Protein AF-A0A920VB47-F1 (afdb_monomer_lite)

Sequence (65 aa):
MNLKELESTIRSRVGAIFDELPRGETFNWVDKVSIELTTQMLATLFDFPFEERRRLTRWVGCRDR

Radius of gyration: 16.34 Å; chains: 1; bounding box: 33×43×32 Å

Structure (mmCIF, N/CA/C/O backbone):
data_AF-A0A920VB47-F1
#
_entry.id   AF-A0A920VB47-F1
#
loop_
_atom_site.group_PDB
_atom_site.id
_atom_site.type_symbol
_atom_site.label_atom_id
_atom_site.label_alt_id
_atom_site.label_comp_id
_atom_site.label_asym_id
_atom_site.label_entity_id
_atom_site.label_seq_id
_atom_site.pdbx_PDB_ins_code
_atom_site.Cartn_x
_atom_site.Cartn_y
_atom_site.Cartn_z
_atom_site.occupancy
_atom_site.B_iso_or_equiv
_atom_site.auth_seq_id
_atom_site.auth_comp_id
_atom_site.auth_asym_id
_atom_site.auth_atom_id
_atom_site.pdbx_PDB_model_num
ATOM 1 N N . MET A 1 1 ? 20.887 2.578 -12.024 1.00 48.38 1 MET A N 1
ATOM 2 C CA . MET A 1 1 ? 19.715 2.515 -11.127 1.00 48.38 1 MET A CA 1
ATOM 3 C C . MET A 1 1 ? 19.965 3.483 -9.975 1.00 48.38 1 MET A C 1
ATOM 5 O O . MET A 1 1 ? 20.853 3.221 -9.173 1.00 48.38 1 MET A O 1
ATOM 9 N N . ASN A 1 2 ? 19.297 4.640 -9.931 1.00 51.16 2 ASN A N 1
ATOM 10 C CA . ASN A 1 2 ? 19.462 5.578 -8.814 1.00 51.16 2 ASN A CA 1
ATOM 11 C C . ASN A 1 2 ? 18.568 5.125 -7.657 1.00 51.16 2 ASN A C 1
ATOM 13 O O . ASN A 1 2 ? 17.348 5.158 -7.777 1.00 51.16 2 ASN A O 1
ATOM 17 N N . LEU A 1 3 ? 19.168 4.742 -6.528 1.00 58.41 3 LEU A N 1
ATOM 18 C CA . LEU A 1 3 ? 18.456 4.319 -5.313 1.00 58.41 3 LEU A CA 1
ATOM 19 C C . LEU A 1 3 ? 17.397 5.347 -4.854 1.00 58.41 3 LEU A C 1
ATOM 21 O O . LEU A 1 3 ? 16.346 4.966 -4.350 1.00 58.41 3 LEU A O 1
ATOM 25 N N . LYS A 1 4 ? 17.632 6.640 -5.123 1.00 60.69 4 LYS A N 1
ATOM 26 C CA . LYS A 1 4 ? 16.692 7.742 -4.853 1.00 60.69 4 LYS A CA 1
ATOM 27 C C . LYS A 1 4 ? 15.380 7.666 -5.640 1.00 60.69 4 LYS A C 1
ATOM 29 O O . LYS A 1 4 ? 14.340 8.029 -5.101 1.00 60.69 4 LYS A O 1
ATOM 34 N N . GL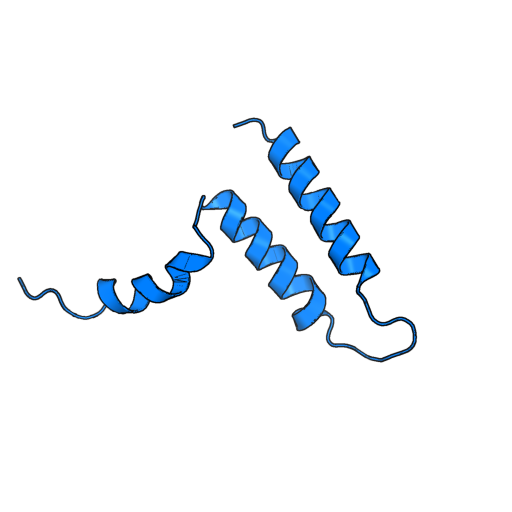U A 1 5 ? 15.410 7.190 -6.882 1.00 65.81 5 GLU A N 1
ATOM 35 C CA . GLU A 1 5 ? 14.200 7.071 -7.712 1.00 65.81 5 GLU A CA 1
ATOM 36 C C . GLU A 1 5 ? 13.295 5.943 -7.194 1.00 65.81 5 GLU A C 1
ATOM 38 O O . GLU A 1 5 ? 12.071 6.085 -7.118 1.00 65.81 5 GLU A O 1
ATOM 43 N N . LEU A 1 6 ? 13.913 4.843 -6.746 1.00 68.94 6 LEU A N 1
ATOM 44 C CA . LEU A 1 6 ? 13.208 3.725 -6.119 1.00 68.94 6 LEU A CA 1
ATOM 45 C C . LEU A 1 6 ? 12.627 4.134 -4.761 1.00 68.94 6 LEU A C 1
ATOM 47 O O . LEU A 1 6 ? 11.465 3.852 -4.485 1.00 68.94 6 LEU A O 1
ATOM 51 N N . GLU A 1 7 ? 13.393 4.860 -3.942 1.00 74.06 7 GLU A N 1
ATOM 52 C CA . GLU A 1 7 ? 12.918 5.366 -2.650 1.00 74.06 7 GLU A CA 1
ATOM 53 C C . GLU A 1 7 ? 11.732 6.328 -2.810 1.00 74.06 7 GLU A C 1
ATOM 55 O O . GLU A 1 7 ? 10.740 6.207 -2.091 1.00 74.06 7 GLU A O 1
ATOM 60 N N . SER A 1 8 ? 11.801 7.252 -3.774 1.00 79.00 8 SER A N 1
ATOM 61 C CA . SER A 1 8 ? 10.712 8.191 -4.073 1.00 79.00 8 SER A CA 1
ATOM 62 C C . SER A 1 8 ? 9.426 7.455 -4.463 1.00 79.00 8 SER A C 1
ATOM 64 O O . SER A 1 8 ? 8.348 7.726 -3.927 1.00 79.00 8 SER A O 1
ATOM 66 N N . THR A 1 9 ? 9.554 6.442 -5.325 1.00 78.69 9 THR A N 1
ATOM 67 C CA . THR A 1 9 ? 8.432 5.603 -5.766 1.00 78.69 9 THR A CA 1
ATOM 68 C C . THR A 1 9 ? 7.824 4.816 -4.603 1.00 78.69 9 THR A C 1
ATOM 70 O O . THR A 1 9 ? 6.603 4.793 -4.447 1.00 78.69 9 THR A O 1
ATOM 73 N N . ILE A 1 10 ? 8.655 4.209 -3.750 1.00 78.69 10 ILE A N 1
ATOM 74 C CA . ILE A 1 10 ? 8.195 3.478 -2.561 1.00 78.69 10 ILE A CA 1
ATOM 75 C C . ILE A 1 10 ? 7.464 4.430 -1.609 1.00 78.69 10 ILE A C 1
ATOM 77 O O . ILE A 1 10 ? 6.363 4.122 -1.162 1.00 78.69 10 ILE A O 1
ATOM 81 N N . ARG A 1 11 ? 8.024 5.616 -1.345 1.00 82.19 11 ARG A N 1
ATOM 82 C CA . ARG A 1 11 ? 7.432 6.619 -0.450 1.00 82.19 11 ARG A CA 1
ATOM 83 C C . ARG A 1 11 ? 6.068 7.102 -0.940 1.00 82.19 11 ARG A C 1
ATOM 85 O O . ARG A 1 11 ? 5.143 7.204 -0.140 1.00 82.19 11 ARG A O 1
ATOM 92 N N . SER A 1 12 ? 5.932 7.365 -2.239 1.00 85.12 12 SER A N 1
ATOM 93 C CA . SER A 1 12 ? 4.659 7.781 -2.835 1.00 85.12 12 SER A CA 1
ATOM 94 C C . SER A 1 12 ? 3.586 6.693 -2.708 1.00 85.12 12 SER A C 1
ATOM 96 O O . SER A 1 12 ? 2.455 6.992 -2.329 1.00 85.12 12 SER A O 1
ATOM 98 N N . ARG A 1 13 ? 3.946 5.424 -2.936 1.00 81.94 13 ARG A N 1
ATOM 99 C CA . ARG A 1 13 ? 3.014 4.291 -2.821 1.00 81.94 13 ARG A CA 1
ATOM 100 C C . ARG A 1 13 ? 2.613 3.986 -1.381 1.00 81.94 13 ARG A C 1
ATOM 102 O O . ARG A 1 13 ? 1.441 3.734 -1.126 1.00 81.94 13 ARG A O 1
ATOM 109 N N . VAL A 1 14 ? 3.556 4.063 -0.438 1.00 84.06 14 VAL A N 1
ATOM 110 C CA . VAL A 1 14 ? 3.251 3.964 1.000 1.00 84.06 14 VAL A CA 1
ATOM 111 C C . VAL A 1 14 ? 2.231 5.037 1.380 1.00 84.06 14 VAL A C 1
ATOM 113 O O . VAL A 1 14 ? 1.244 4.723 2.032 1.00 84.06 14 VAL A O 1
ATOM 116 N N . GLY A 1 15 ? 2.428 6.280 0.930 1.00 86.81 15 GLY A N 1
ATOM 117 C CA . GLY A 1 15 ? 1.476 7.367 1.167 1.00 86.81 15 GLY A CA 1
ATOM 118 C C . GLY A 1 15 ? 0.067 7.042 0.665 1.00 86.81 15 GLY A C 1
ATOM 119 O O . GLY A 1 15 ? -0.888 7.197 1.417 1.00 86.81 15 GLY A O 1
ATOM 120 N N . ALA A 1 16 ? -0.050 6.509 -0.555 1.00 86.81 16 ALA A N 1
ATOM 121 C CA . ALA A 1 16 ? -1.337 6.110 -1.125 1.00 86.81 16 ALA A CA 1
ATOM 122 C C . ALA A 1 16 ? -2.039 5.011 -0.304 1.00 86.81 16 ALA A C 1
ATOM 124 O O . ALA A 1 16 ? -3.209 5.166 0.031 1.00 86.81 16 ALA A O 1
ATOM 125 N N . ILE A 1 17 ? -1.315 3.957 0.103 1.00 85.12 17 ILE A N 1
ATOM 126 C CA . ILE A 1 17 ? -1.875 2.873 0.935 1.00 85.12 17 ILE A CA 1
ATOM 127 C C . ILE A 1 17 ? -2.417 3.428 2.252 1.00 85.12 17 ILE A C 1
ATOM 129 O O . ILE A 1 17 ? -3.491 3.032 2.696 1.00 85.12 17 ILE A O 1
ATOM 133 N N . PHE A 1 18 ? -1.677 4.344 2.883 1.00 84.19 18 PHE A N 1
ATOM 134 C CA . PHE A 1 18 ? -2.092 4.963 4.139 1.00 84.19 18 PHE A CA 1
ATOM 135 C C . PHE A 1 18 ? -3.327 5.859 3.978 1.00 84.19 18 PHE A C 1
ATOM 137 O O . PHE A 1 18 ? -4.126 5.949 4.910 1.00 84.19 18 PHE A O 1
ATOM 144 N N . ASP A 1 19 ? -3.508 6.493 2.818 1.00 86.62 19 ASP A N 1
ATOM 145 C CA . ASP A 1 19 ? -4.712 7.272 2.515 1.00 86.62 19 ASP A CA 1
ATOM 146 C C . ASP A 1 19 ? -5.948 6.400 2.257 1.00 86.62 19 ASP A C 1
ATOM 148 O O . ASP A 1 19 ? -7.066 6.812 2.569 1.00 86.62 19 ASP A O 1
ATOM 152 N N . GLU A 1 20 ? -5.750 5.181 1.753 1.00 85.38 20 GLU A N 1
ATOM 153 C CA . GLU A 1 20 ? -6.809 4.192 1.514 1.00 85.38 20 GLU A CA 1
ATOM 154 C C . GLU A 1 20 ? -7.216 3.406 2.774 1.00 85.38 20 GLU A C 1
ATOM 156 O O . GLU A 1 20 ? -8.151 2.599 2.729 1.00 85.38 20 GLU A O 1
ATOM 161 N N . LEU A 1 21 ? -6.548 3.621 3.916 1.00 85.88 21 LEU A N 1
ATOM 162 C CA . LEU A 1 21 ? -6.896 2.925 5.153 1.00 85.88 21 LEU A CA 1
ATOM 163 C C . LEU A 1 21 ? -8.279 3.358 5.669 1.00 85.88 21 LEU A C 1
ATOM 165 O O . LEU A 1 21 ? -8.560 4.558 5.769 1.00 85.88 21 LEU A O 1
ATOM 169 N N . PRO A 1 22 ? -9.142 2.401 6.063 1.00 82.88 22 PRO A N 1
ATOM 170 C CA . PRO A 1 22 ? -10.465 2.720 6.575 1.00 82.88 22 PRO A CA 1
ATOM 171 C C . PRO A 1 22 ? -10.347 3.467 7.908 1.00 82.88 22 PRO A C 1
ATOM 173 O O . PRO A 1 22 ? -9.780 2.974 8.886 1.00 82.88 22 PRO A O 1
ATOM 176 N N . ARG A 1 23 ? -10.879 4.693 7.942 1.00 82.75 23 ARG A N 1
ATOM 177 C CA . ARG A 1 23 ? -10.868 5.554 9.130 1.00 82.75 23 ARG A CA 1
ATOM 178 C C . ARG A 1 23 ? -12.127 5.285 9.952 1.00 82.75 23 ARG A C 1
ATOM 180 O O . ARG A 1 23 ? -13.227 5.586 9.506 1.00 82.75 23 ARG A O 1
ATOM 187 N N . GLY A 1 24 ? -11.954 4.747 11.159 1.00 85.38 24 GLY A N 1
ATOM 188 C CA . GLY A 1 24 ? -13.056 4.459 12.087 1.00 85.38 24 GLY A CA 1
ATOM 189 C C . GLY A 1 24 ? -13.536 3.005 12.101 1.00 85.38 24 GLY A C 1
ATOM 190 O O . GLY A 1 24 ? -14.454 2.690 12.852 1.00 85.38 24 GLY A O 1
ATOM 191 N N . GLU A 1 25 ? -12.898 2.112 11.341 1.00 83.31 25 GLU A N 1
ATOM 192 C CA . GLU A 1 25 ? -13.204 0.679 11.335 1.00 83.31 25 GLU A CA 1
ATOM 193 C C . GLU A 1 25 ? -11.981 -0.156 11.727 1.00 83.31 25 GLU A C 1
ATOM 195 O O . GLU A 1 25 ? -10.831 0.259 11.568 1.00 83.31 25 GLU A O 1
ATOM 200 N N . THR A 1 26 ? -12.229 -1.357 12.249 1.00 85.81 26 THR A N 1
ATOM 201 C CA . THR A 1 26 ? -11.150 -2.318 12.501 1.00 85.81 26 THR A CA 1
ATOM 202 C C . THR A 1 26 ? -10.767 -2.996 11.195 1.00 85.81 26 THR A C 1
ATOM 204 O O . THR A 1 26 ? -11.616 -3.509 10.471 1.00 85.81 26 THR A O 1
ATOM 207 N N . PHE A 1 27 ? -9.474 -3.008 10.892 1.00 86.06 27 PHE A N 1
ATOM 208 C CA . PHE A 1 27 ? -8.940 -3.685 9.718 1.00 86.06 27 PHE A CA 1
ATOM 209 C C . PHE A 1 27 ? -7.690 -4.479 10.082 1.00 86.06 27 PHE A C 1
ATOM 211 O O . PHE A 1 27 ? -7.025 -4.221 11.088 1.00 86.06 27 PHE A O 1
ATOM 218 N N . ASN A 1 28 ? -7.360 -5.460 9.245 1.00 86.06 28 ASN A N 1
ATOM 219 C CA . ASN A 1 28 ? -6.152 -6.249 9.420 1.00 86.06 28 ASN A CA 1
ATOM 220 C C . ASN A 1 28 ? -4.940 -5.485 8.874 1.00 86.06 28 ASN A C 1
ATOM 222 O O . ASN A 1 28 ? -4.753 -5.376 7.662 1.00 86.06 28 ASN A O 1
ATOM 226 N N . TRP A 1 29 ? -4.106 -4.982 9.783 1.00 86.75 29 TRP A N 1
ATOM 227 C CA . TRP A 1 29 ? -2.878 -4.265 9.444 1.00 86.75 29 TRP A CA 1
ATOM 228 C C . TRP A 1 29 ? -1.892 -5.107 8.629 1.00 86.75 29 TRP A C 1
ATOM 230 O O . TRP A 1 29 ? -1.282 -4.613 7.682 1.00 86.75 29 TRP A O 1
ATOM 240 N N . VAL A 1 30 ? -1.740 -6.385 8.983 1.00 86.69 30 VAL A N 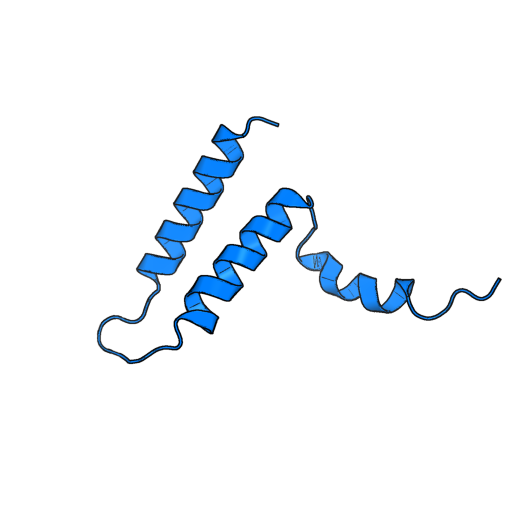1
ATOM 241 C CA . VAL A 1 30 ? -0.799 -7.287 8.307 1.00 86.69 30 VAL A CA 1
ATOM 242 C C . VAL A 1 30 ? -1.193 -7.438 6.842 1.00 86.69 30 VAL A C 1
ATOM 244 O O . VAL A 1 30 ? -0.344 -7.325 5.962 1.00 86.69 30 VAL A O 1
ATOM 247 N N . ASP A 1 31 ? -2.488 -7.622 6.592 1.00 82.50 31 ASP A N 1
ATOM 248 C CA . ASP A 1 31 ? -3.034 -7.801 5.249 1.00 82.50 31 ASP A CA 1
ATOM 249 C C . ASP A 1 31 ? -2.979 -6.506 4.423 1.00 82.50 31 ASP A C 1
ATOM 251 O O . ASP A 1 31 ? -2.459 -6.497 3.312 1.00 82.50 31 ASP A O 1
ATOM 255 N N . LYS A 1 32 ? -3.433 -5.384 4.998 1.00 81.38 32 LYS A N 1
ATOM 256 C CA . LYS A 1 32 ? -3.555 -4.103 4.284 1.00 81.38 32 LYS A CA 1
ATOM 257 C C . LYS A 1 32 ? -2.244 -3.343 4.104 1.00 81.38 32 LYS A C 1
ATOM 259 O O . LYS A 1 32 ? -2.133 -2.565 3.164 1.00 81.38 32 LYS A O 1
ATOM 264 N N . VAL A 1 33 ? -1.276 -3.526 5.002 1.00 84.62 33 VAL A N 1
ATOM 265 C CA . VAL A 1 33 ? -0.049 -2.716 5.022 1.00 84.62 33 VAL A CA 1
ATOM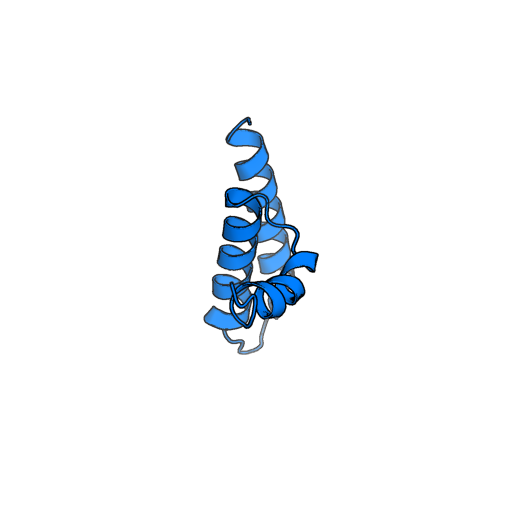 266 C C . VAL A 1 33 ? 1.191 -3.576 4.825 1.00 8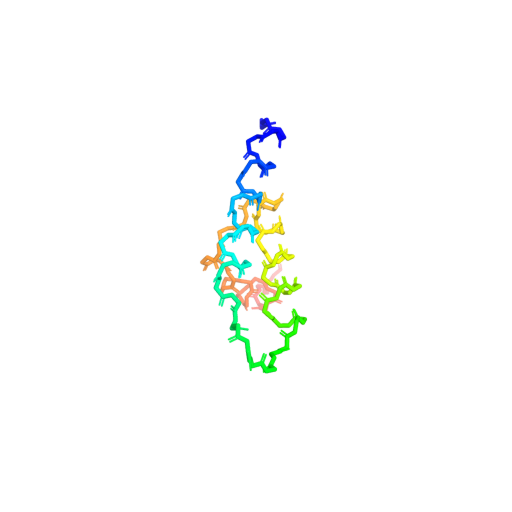4.62 33 VAL A C 1
ATOM 268 O O . VAL A 1 33 ? 1.972 -3.317 3.913 1.00 84.62 33 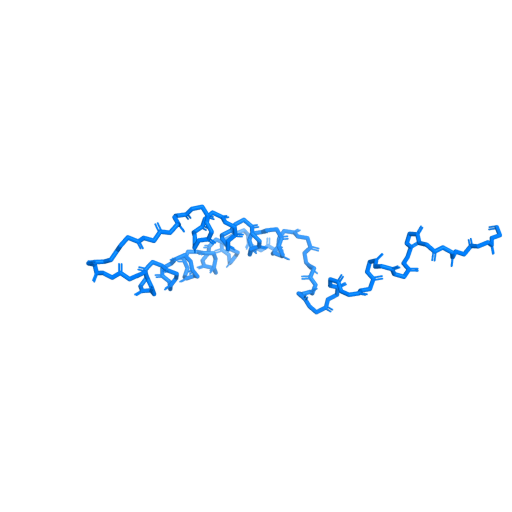VAL A O 1
ATOM 271 N N . SER A 1 34 ? 1.399 -4.613 5.640 1.00 84.50 34 SER A N 1
ATOM 272 C CA . SER A 1 34 ? 2.648 -5.389 5.587 1.00 84.50 34 SER A CA 1
ATOM 273 C C . SER A 1 34 ? 2.794 -6.198 4.294 1.00 84.50 34 SER A C 1
ATOM 275 O O . SER A 1 34 ? 3.856 -6.153 3.676 1.00 84.50 34 SER A O 1
ATOM 277 N N . ILE A 1 35 ? 1.744 -6.898 3.852 1.00 84.50 35 ILE A N 1
ATOM 278 C CA . ILE A 1 35 ? 1.791 -7.706 2.621 1.00 84.50 35 ILE A CA 1
ATOM 279 C C . ILE A 1 35 ? 1.973 -6.821 1.383 1.00 84.50 35 ILE A C 1
ATOM 281 O O . ILE A 1 35 ? 2.823 -7.122 0.539 1.00 84.50 35 ILE A O 1
ATOM 285 N N . GLU A 1 36 ? 1.229 -5.720 1.289 1.00 81.44 36 GLU A N 1
ATOM 286 C CA . GLU A 1 36 ? 1.276 -4.800 0.147 1.00 81.44 36 GLU A CA 1
ATOM 287 C C . GLU A 1 36 ? 2.630 -4.096 0.027 1.00 81.44 36 GLU A C 1
ATOM 289 O O . GLU A 1 36 ? 3.259 -4.127 -1.034 1.00 81.44 36 GLU A O 1
ATOM 294 N N . LEU A 1 37 ? 3.146 -3.543 1.130 1.00 82.50 37 LEU A N 1
ATOM 295 C CA . LEU A 1 37 ? 4.446 -2.875 1.130 1.00 82.50 37 LEU A CA 1
ATOM 296 C C . LE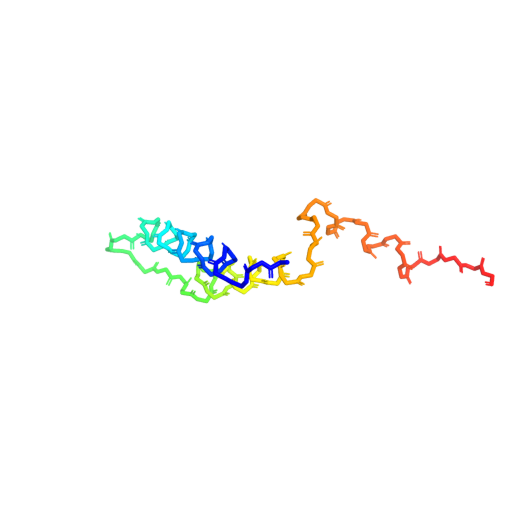U A 1 37 ? 5.580 -3.834 0.771 1.00 82.50 37 LEU A C 1
ATOM 298 O O . LEU A 1 37 ? 6.407 -3.524 -0.089 1.00 82.50 37 LEU A O 1
ATOM 302 N N . THR A 1 38 ? 5.619 -5.018 1.386 1.00 79.88 38 THR A N 1
ATOM 303 C CA . THR A 1 38 ? 6.668 -6.001 1.098 1.00 79.88 38 THR A CA 1
ATOM 304 C C . THR A 1 38 ? 6.555 -6.533 -0.329 1.00 79.88 38 THR A C 1
ATOM 306 O O . THR A 1 38 ? 7.575 -6.662 -1.003 1.00 79.88 38 THR A O 1
ATOM 309 N N . THR A 1 39 ? 5.344 -6.766 -0.842 1.00 79.38 39 THR A N 1
ATOM 310 C CA . THR A 1 39 ? 5.133 -7.196 -2.233 1.00 79.38 39 THR A CA 1
ATOM 311 C C . THR A 1 39 ? 5.642 -6.159 -3.230 1.00 79.38 39 THR A C 1
ATOM 313 O O . THR A 1 39 ? 6.328 -6.517 -4.188 1.00 79.38 39 THR A O 1
ATOM 316 N N . GLN A 1 40 ? 5.356 -4.877 -3.004 1.00 73.62 40 GLN A N 1
ATOM 317 C CA . GLN A 1 40 ? 5.788 -3.802 -3.895 1.00 73.62 40 GLN A CA 1
ATOM 318 C C . GLN A 1 40 ? 7.300 -3.561 -3.833 1.00 73.62 40 GLN A C 1
ATOM 320 O O . GLN A 1 40 ? 7.927 -3.327 -4.871 1.00 73.62 40 GLN A O 1
ATOM 325 N N . MET A 1 41 ? 7.907 -3.662 -2.645 1.00 78.88 41 MET A N 1
ATOM 326 C CA . MET A 1 41 ? 9.363 -3.588 -2.507 1.00 78.88 41 MET A CA 1
ATOM 327 C C . MET A 1 41 ? 10.053 -4.774 -3.183 1.00 78.88 41 MET A C 1
ATOM 329 O O . MET A 1 41 ? 11.004 -4.566 -3.930 1.00 78.88 41 MET A O 1
ATOM 333 N N . LEU A 1 42 ? 9.551 -5.999 -2.999 1.00 79.12 42 LEU A N 1
ATOM 334 C CA . LEU A 1 42 ? 10.086 -7.181 -3.679 1.00 79.12 42 LEU A CA 1
ATOM 335 C C . LEU A 1 42 ? 9.948 -7.067 -5.203 1.00 79.12 42 LEU A C 1
ATOM 337 O O . LEU A 1 42 ? 10.921 -7.303 -5.908 1.00 79.12 42 LEU A O 1
ATOM 341 N N . ALA A 1 43 ? 8.792 -6.643 -5.722 1.00 73.75 43 ALA A N 1
ATOM 342 C CA . ALA A 1 43 ? 8.597 -6.451 -7.164 1.00 73.75 43 ALA A CA 1
ATOM 343 C C . ALA A 1 43 ? 9.603 -5.452 -7.762 1.00 73.75 43 ALA A C 1
ATOM 345 O O . ALA A 1 43 ? 10.118 -5.666 -8.855 1.00 73.75 43 ALA A O 1
ATOM 346 N N . THR A 1 44 ? 9.923 -4.396 -7.010 1.00 72.06 44 THR A N 1
ATOM 347 C CA . THR A 1 44 ? 10.884 -3.362 -7.412 1.00 72.06 44 THR A CA 1
ATOM 348 C C . THR A 1 44 ? 12.335 -3.849 -7.324 1.00 72.06 44 THR A C 1
ATOM 350 O O . THR A 1 44 ? 13.142 -3.542 -8.194 1.00 72.06 44 THR A O 1
ATOM 353 N N . LEU A 1 45 ? 12.684 -4.614 -6.283 1.00 72.75 45 LEU A N 1
ATOM 354 C CA . LEU A 1 45 ? 14.036 -5.150 -6.084 1.00 72.75 45 LEU A CA 1
ATOM 355 C C . LEU A 1 45 ? 14.386 -6.265 -7.074 1.00 72.75 45 LEU A C 1
ATOM 357 O O . LEU A 1 45 ? 15.542 -6.388 -7.467 1.00 72.75 45 LEU A O 1
ATOM 361 N N . PHE A 1 46 ? 13.402 -7.076 -7.458 1.00 65.19 46 PHE A N 1
ATOM 362 C CA . PHE A 1 46 ? 13.592 -8.210 -8.361 1.00 65.19 46 PHE A CA 1
ATOM 363 C C . PHE A 1 46 ? 13.281 -7.888 -9.832 1.00 65.19 46 PHE A C 1
ATOM 365 O O . PHE A 1 46 ? 13.326 -8.805 -10.647 1.00 65.19 46 PHE A O 1
ATOM 372 N N . ASP A 1 47 ? 12.956 -6.627 -10.165 1.00 61.56 47 ASP A N 1
ATOM 373 C CA . ASP A 1 47 ? 12.482 -6.187 -11.496 1.00 61.56 47 ASP A CA 1
ATOM 374 C C . ASP A 1 47 ? 11.421 -7.147 -12.075 1.00 61.56 47 ASP A C 1
ATOM 376 O O . ASP A 1 47 ? 11.394 -7.478 -13.258 1.00 61.56 47 ASP A O 1
ATOM 380 N N . PHE A 1 48 ? 10.576 -7.688 -11.192 1.00 55.81 48 PHE A N 1
ATOM 381 C CA . PHE A 1 48 ? 9.710 -8.812 -11.522 1.00 55.81 48 PHE A CA 1
ATOM 382 C C . PHE A 1 48 ? 8.371 -8.265 -12.027 1.00 55.81 48 PHE A C 1
ATOM 384 O O . PHE A 1 48 ? 7.686 -7.561 -11.272 1.00 55.81 48 PHE A O 1
ATOM 391 N N . PRO A 1 49 ? 7.941 -8.585 -13.262 1.00 54.34 49 PRO A N 1
ATOM 392 C CA . PRO A 1 49 ? 6.630 -8.175 -13.728 1.00 54.34 49 PRO A CA 1
ATOM 393 C C . PRO A 1 49 ? 5.568 -8.823 -12.838 1.00 54.34 49 PRO A C 1
ATOM 395 O O . PRO A 1 49 ? 5.529 -10.044 -12.676 1.00 54.34 49 PRO A O 1
ATOM 398 N N . PHE A 1 50 ? 4.676 -8.011 -12.266 1.00 53.19 50 PHE A N 1
ATOM 399 C CA . PHE A 1 50 ? 3.563 -8.495 -11.437 1.00 53.19 50 PHE A CA 1
ATOM 400 C C . PHE A 1 50 ? 2.693 -9.524 -12.192 1.00 53.19 50 PHE A C 1
ATOM 402 O O . PHE A 1 50 ? 2.141 -10.450 -11.597 1.00 53.19 50 PHE A O 1
ATOM 409 N N . GLU A 1 51 ? 2.658 -9.417 -13.523 1.00 55.78 51 GLU A N 1
ATOM 410 C CA . GLU A 1 51 ? 1.969 -10.331 -14.438 1.00 55.78 51 GLU A CA 1
ATOM 411 C C . GLU A 1 51 ? 2.619 -11.724 -14.556 1.00 55.78 51 GLU A C 1
ATOM 413 O O . GLU A 1 51 ? 1.976 -12.676 -15.005 1.00 55.78 51 GLU A O 1
ATOM 418 N N . GLU A 1 52 ? 3.867 -11.901 -14.110 1.00 54.44 52 GLU A N 1
ATOM 419 C CA . GLU A 1 52 ? 4.608 -13.154 -14.272 1.00 54.44 52 GLU A CA 1
ATOM 420 C C . GLU A 1 52 ? 4.437 -14.155 -13.121 1.00 54.44 52 GLU A C 1
ATOM 422 O O . GLU A 1 52 ? 4.887 -15.301 -13.225 1.00 54.44 52 GLU A O 1
ATOM 427 N N . ARG A 1 53 ? 3.674 -13.803 -12.070 1.00 54.41 53 ARG A N 1
ATOM 428 C CA . ARG A 1 53 ? 3.314 -14.740 -10.983 1.00 54.41 53 ARG A CA 1
ATOM 429 C C . ARG A 1 53 ? 2.688 -16.044 -11.500 1.00 54.41 53 ARG A C 1
ATOM 431 O O . ARG A 1 53 ? 2.869 -17.092 -10.888 1.00 54.41 53 ARG A O 1
ATOM 438 N N . ARG A 1 54 ? 1.998 -16.014 -12.648 1.00 54.34 54 ARG A N 1
ATOM 439 C CA . ARG A 1 54 ? 1.389 -17.204 -13.278 1.00 54.34 54 ARG A CA 1
ATOM 440 C C . ARG A 1 54 ? 2.353 -18.080 -14.090 1.00 54.34 54 ARG A C 1
ATOM 442 O O . ARG A 1 54 ? 1.972 -19.192 -14.448 1.00 54.34 54 ARG A O 1
ATOM 449 N N . ARG A 1 55 ? 3.578 -17.634 -14.402 1.00 52.72 55 ARG A N 1
ATOM 450 C CA . ARG A 1 55 ? 4.551 -18.442 -15.173 1.00 52.72 55 ARG A CA 1
ATOM 451 C C . ARG A 1 55 ? 5.413 -19.349 -14.295 1.00 52.72 55 ARG A C 1
ATOM 453 O O . ARG A 1 55 ? 5.897 -20.364 -14.797 1.00 52.72 55 ARG A O 1
ATOM 460 N N . LEU A 1 56 ? 5.541 -19.055 -12.999 1.00 47.69 56 LEU A N 1
ATOM 461 C CA . LEU A 1 56 ? 6.306 -19.889 -12.060 1.00 47.69 56 LEU A CA 1
ATOM 462 C C . LEU A 1 56 ? 5.715 -21.298 -11.888 1.00 47.69 56 LEU A C 1
ATOM 464 O O . LEU A 1 56 ? 6.465 -22.248 -11.686 1.00 47.69 56 LEU A O 1
ATOM 468 N N . THR A 1 57 ? 4.406 -21.484 -12.087 1.00 47.81 57 THR A N 1
ATOM 469 C CA . THR A 1 57 ? 3.769 -22.815 -12.052 1.00 47.81 57 THR A CA 1
ATOM 470 C C . THR A 1 57 ? 4.162 -23.708 -13.239 1.00 47.81 57 THR A C 1
ATOM 472 O O . THR A 1 57 ? 3.990 -24.918 -13.165 1.00 47.81 57 THR A O 1
ATOM 475 N N . ARG A 1 58 ? 4.711 -23.151 -14.332 1.00 51.12 58 ARG A N 1
ATOM 476 C CA . ARG A 1 58 ? 5.149 -23.936 -15.504 1.00 51.12 58 ARG A CA 1
ATOM 477 C C . ARG A 1 58 ? 6.635 -24.318 -15.461 1.00 51.12 58 ARG A C 1
ATOM 479 O O . ARG A 1 58 ? 7.027 -25.238 -16.163 1.00 51.12 58 ARG A O 1
ATOM 486 N N . TRP A 1 59 ? 7.463 -23.633 -14.670 1.00 49.97 59 TRP A N 1
ATOM 487 C CA . TRP A 1 59 ? 8.922 -23.834 -14.696 1.00 49.97 59 TRP A CA 1
ATOM 488 C C . TRP A 1 59 ? 9.446 -24.875 -13.700 1.00 49.97 59 TRP A C 1
ATOM 490 O O . TRP A 1 59 ? 10.454 -25.510 -13.983 1.00 49.97 59 TRP A O 1
ATOM 500 N N . VAL A 1 60 ? 8.767 -25.104 -12.571 1.00 51.66 60 VAL A N 1
ATOM 501 C CA . VAL A 1 60 ? 9.207 -26.107 -11.574 1.00 51.66 60 VAL A CA 1
ATOM 502 C C . VAL A 1 60 ? 8.583 -27.494 -11.770 1.00 51.66 60 VAL A C 1
ATOM 504 O O . VAL A 1 60 ? 9.034 -28.463 -11.168 1.00 51.66 60 VAL A O 1
ATOM 507 N N . GLY A 1 61 ? 7.561 -27.609 -12.622 1.00 57.41 61 GLY A N 1
ATOM 508 C CA . GLY A 1 61 ? 6.862 -28.861 -12.905 1.00 57.41 61 GLY A CA 1
ATOM 509 C C . GLY A 1 61 ? 6.966 -29.234 -14.378 1.00 57.41 61 GLY A C 1
ATOM 510 O O . GLY A 1 61 ? 6.157 -28.783 -15.179 1.00 57.41 61 GLY A O 1
ATOM 511 N N . CYS A 1 62 ? 7.916 -30.112 -14.700 1.00 45.03 62 CYS A N 1
ATOM 512 C CA . CYS A 1 62 ? 8.084 -30.782 -15.993 1.00 45.03 62 CYS A CA 1
ATOM 513 C C . CYS A 1 62 ? 8.805 -29.979 -17.096 1.00 45.03 62 CYS A C 1
ATOM 515 O O . CYS A 1 62 ? 8.211 -29.434 -18.026 1.00 45.03 62 CYS A O 1
ATOM 517 N N . ARG A 1 63 ? 10.135 -30.087 -17.097 1.00 40.06 63 ARG A N 1
ATOM 518 C CA . ARG A 1 63 ? 10.800 -30.573 -18.307 1.00 40.06 63 ARG A CA 1
ATOM 519 C C . ARG A 1 63 ? 11.763 -31.690 -17.929 1.00 40.06 63 ARG A C 1
ATOM 521 O O . ARG A 1 63 ? 12.868 -31.457 -17.463 1.00 40.06 63 ARG A O 1
ATOM 528 N N . ASP A 1 64 ? 11.246 -32.895 -18.110 1.00 46.72 64 ASP A N 1
ATOM 529 C CA . ASP A 1 64 ? 11.992 -34.103 -18.424 1.00 46.72 64 ASP A CA 1
ATOM 530 C C . ASP A 1 64 ? 13.003 -33.799 -19.549 1.00 46.72 64 ASP A C 1
ATOM 532 O O . ASP A 1 64 ? 12.605 -33.498 -20.680 1.00 46.72 64 ASP A O 1
ATOM 536 N N . ARG A 1 65 ? 14.286 -33.693 -19.185 1.00 40.75 65 ARG A N 1
ATOM 537 C CA . ARG A 1 65 ? 15.445 -34.373 -19.788 1.00 40.75 65 ARG A CA 1
ATOM 538 C C . ARG A 1 65 ? 16.729 -33.941 -19.078 1.00 40.75 65 ARG A C 1
ATOM 540 O O . ARG A 1 65 ? 16.932 -32.716 -18.933 1.00 40.75 65 ARG A O 1
#

pLDDT: mean 70.68, std 15.0, range [40.06, 86.81]

Secondary structure (DSSP, 8-state):
--HHHHHHHHHHHHHHHHHTS-TTS---HIIIIIIHHHHHHHHHHTT--GGGGGTHHHHSS----

Foldseek 3Di:
DPPVVVVVVLVVVLVVLVVPDDDPDDDDCCVSHVVVSVVSNCCVVVVPPPVCPVVVVVPVPDDDD